Protein AF-K2C5B5-F1 (afdb_monomer)

Solvent-accessible surface area (backbone atoms only — not comparable to full-atom values): 5830 Å² total; per-residue (Å²): 137,84,80,86,83,69,92,79,68,99,67,90,64,51,52,55,20,67,59,52,50,52,53,44,46,73,74,40,52,38,61,94,61,98,54,49,72,38,68,43,76,80,51,74,62,58,48,51,50,42,30,59,60,34,20,23,37,46,88,94,44,100,58,46,72,39,65,70,53,93,76,88,85,88,89,72,69,89,91,68,54,62,67,64,56,47,66,78,74,112

Sequence (90 aa):
MTVLMIPKDTIAYPSLGAQVCSWIEENLVHGPGDLLGQPIRFDQEKRALIFRMYEIYPRGHASVGRRRFKRVGLSLRKGTAKTEFAALIT

Radius of gyration: 14.4 Å; Cα contacts (8 Å, |Δi|>4): 84; chains: 1; bounding box: 34×29×37 Å

Structure (mmCIF, N/CA/C/O backbone):
data_AF-K2C5B5-F1
#
_entry.id   AF-K2C5B5-F1
#
loop_
_atom_site.group_PDB
_atom_site.id
_atom_site.type_symbol
_atom_site.label_atom_id
_atom_site.label_alt_id
_atom_site.label_comp_id
_atom_site.label_asym_id
_atom_site.label_entity_id
_atom_site.label_seq_id
_atom_site.pdbx_PDB_ins_code
_atom_site.Cartn_x
_atom_site.Cartn_y
_atom_site.Cartn_z
_atom_site.occupancy
_atom_site.B_iso_or_equiv
_atom_site.auth_seq_id
_atom_site.auth_comp_id
_atom_site.auth_asym_id
_atom_site.auth_atom_id
_atom_site.pdbx_PDB_model_num
ATOM 1 N N . MET A 1 1 ? -6.986 21.969 2.573 1.00 37.44 1 MET A N 1
ATOM 2 C CA . MET A 1 1 ? -6.430 21.346 1.351 1.00 37.44 1 MET A CA 1
ATOM 3 C C . MET A 1 1 ? -5.342 20.356 1.731 1.00 37.44 1 MET A C 1
ATOM 5 O O . MET A 1 1 ? -4.474 20.714 2.518 1.00 37.44 1 MET A O 1
ATOM 9 N N . THR A 1 2 ? -5.387 19.121 1.231 1.00 46.19 2 THR A N 1
ATOM 10 C CA . THR A 1 2 ? -4.221 18.224 1.268 1.00 46.19 2 THR A CA 1
ATOM 11 C C . THR A 1 2 ? -3.511 18.349 -0.070 1.00 46.1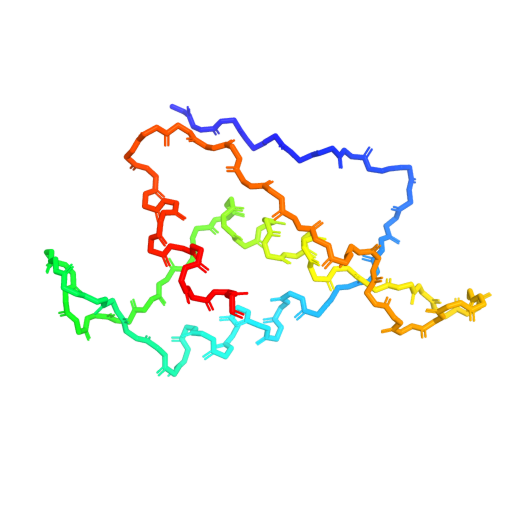9 2 THR A C 1
ATOM 13 O O . THR A 1 2 ? -4.148 18.199 -1.108 1.00 46.19 2 THR A O 1
ATOM 16 N N . VAL A 1 3 ? -2.232 18.714 -0.058 1.00 53.94 3 VAL A N 1
ATOM 17 C CA . VAL A 1 3 ? -1.427 18.783 -1.279 1.00 53.94 3 VAL A CA 1
ATOM 18 C C . VAL A 1 3 ? -0.966 17.364 -1.585 1.00 53.94 3 VAL A C 1
ATOM 20 O O . VAL A 1 3 ? -0.242 16.779 -0.785 1.00 53.94 3 VAL A O 1
ATOM 23 N N . LEU A 1 4 ? -1.389 16.809 -2.722 1.00 57.91 4 LEU A N 1
ATOM 24 C CA . LEU A 1 4 ? -0.880 15.529 -3.212 1.00 57.91 4 LEU A CA 1
ATOM 25 C C . LEU A 1 4 ? 0.603 15.699 -3.572 1.00 57.91 4 LEU A C 1
ATOM 27 O O . LEU A 1 4 ? 0.929 16.246 -4.625 1.00 57.91 4 LEU A O 1
ATOM 31 N N . MET A 1 5 ? 1.501 15.253 -2.694 1.00 61.09 5 MET A N 1
ATOM 32 C CA . MET A 1 5 ? 2.947 15.396 -2.876 1.00 61.09 5 MET A CA 1
ATOM 33 C C . MET A 1 5 ? 3.596 14.028 -3.102 1.00 61.09 5 MET A C 1
ATOM 35 O O . MET A 1 5 ? 4.146 13.414 -2.192 1.00 61.09 5 MET A O 1
ATOM 39 N N . ILE A 1 6 ? 3.522 13.543 -4.341 1.00 65.56 6 ILE A N 1
ATOM 40 C CA . ILE A 1 6 ? 4.226 12.333 -4.778 1.00 65.56 6 ILE A CA 1
ATOM 41 C C . ILE A 1 6 ? 5.335 12.771 -5.737 1.00 65.56 6 ILE A C 1
ATOM 43 O O . ILE A 1 6 ? 5.022 13.453 -6.718 1.00 65.56 6 ILE A O 1
ATOM 47 N N . PRO A 1 7 ? 6.612 12.416 -5.485 1.00 68.94 7 PRO A N 1
ATOM 48 C CA . PRO A 1 7 ? 7.696 12.712 -6.413 1.00 68.94 7 PRO A CA 1
ATOM 49 C C . PRO A 1 7 ? 7.345 12.199 -7.810 1.00 68.94 7 PRO A C 1
ATOM 51 O O . PRO A 1 7 ? 7.094 11.006 -7.989 1.00 68.94 7 PRO A O 1
ATOM 54 N N . LYS A 1 8 ? 7.290 13.109 -8.785 1.00 71.56 8 LYS A N 1
ATOM 55 C CA . LYS A 1 8 ? 7.013 12.758 -10.176 1.00 71.56 8 LYS A CA 1
ATOM 56 C C . LYS A 1 8 ? 8.291 12.236 -10.809 1.00 71.56 8 LYS A C 1
ATOM 58 O O . LYS A 1 8 ? 9.291 12.948 -10.853 1.00 71.56 8 LYS A O 1
ATOM 63 N N . ASP A 1 9 ? 8.250 11.004 -11.297 1.00 81.62 9 ASP A N 1
ATOM 64 C CA . ASP A 1 9 ? 9.318 10.510 -12.158 1.00 81.62 9 ASP A CA 1
ATOM 65 C C . ASP A 1 9 ? 9.184 11.079 -13.567 1.00 81.62 9 ASP A C 1
ATOM 67 O O . ASP A 1 9 ? 8.123 11.543 -13.986 1.00 81.62 9 ASP A O 1
ATOM 71 N N . THR A 1 10 ? 10.268 10.956 -14.323 1.00 82.50 10 THR A N 1
ATOM 72 C CA . THR A 1 10 ? 10.306 11.221 -15.762 1.00 82.50 10 THR A CA 1
ATOM 73 C C . THR A 1 10 ? 9.644 10.121 -16.593 1.00 82.50 10 THR A C 1
ATOM 75 O O . THR A 1 10 ? 9.244 10.378 -17.724 1.00 82.50 10 THR A O 1
ATOM 78 N N . ILE A 1 11 ? 9.510 8.907 -16.046 1.00 83.94 11 ILE A N 1
ATOM 79 C CA . ILE A 1 11 ? 8.894 7.752 -16.710 1.00 83.94 11 ILE A CA 1
ATOM 80 C C . ILE A 1 11 ? 7.830 7.112 -15.820 1.00 83.94 11 ILE A C 1
ATOM 82 O O . ILE A 1 11 ? 7.979 7.043 -14.601 1.00 83.94 11 ILE A O 1
ATOM 86 N N . ALA A 1 12 ? 6.755 6.622 -16.436 1.00 86.00 12 ALA A N 1
ATOM 87 C CA . ALA A 1 12 ? 5.704 5.906 -15.726 1.00 86.00 12 ALA A CA 1
ATOM 88 C C . ALA A 1 12 ? 6.124 4.455 -15.451 1.00 86.00 12 ALA A C 1
ATOM 90 O O . ALA A 1 12 ? 6.583 3.751 -16.353 1.00 86.00 12 ALA A O 1
ATOM 91 N N . TYR A 1 13 ? 5.919 3.997 -14.217 1.00 91.88 13 TYR A N 1
ATOM 92 C CA . TYR A 1 13 ? 6.118 2.603 -13.831 1.00 91.88 13 TYR A CA 1
ATOM 93 C C . TYR A 1 13 ? 4.766 1.889 -13.719 1.00 91.88 13 TYR A C 1
ATOM 95 O O . TYR A 1 13 ? 3.814 2.463 -13.182 1.00 91.88 13 TYR A O 1
ATOM 103 N N . PRO A 1 14 ? 4.651 0.635 -14.191 1.00 94.94 14 PRO A N 1
ATOM 104 C CA . PRO A 1 14 ? 3.480 -0.179 -13.897 1.00 94.94 14 PRO A CA 1
ATOM 105 C C . PRO A 1 14 ? 3.384 -0.437 -12.389 1.00 94.94 14 PRO A C 1
ATOM 107 O O . PRO A 1 14 ? 4.397 -0.511 -11.691 1.00 94.94 14 PRO A O 1
ATOM 110 N N . SER A 1 15 ? 2.162 -0.599 -11.883 1.00 95.75 15 SER A N 1
ATOM 111 C CA . SER A 1 15 ? 1.907 -0.789 -10.457 1.00 95.75 15 SER A CA 1
ATOM 112 C C . SER A 1 15 ? 0.862 -1.868 -10.204 1.00 95.75 15 SER A C 1
ATOM 114 O O . SER A 1 15 ? -0.125 -1.972 -10.928 1.00 95.75 15 SER A O 1
ATOM 116 N N . LEU A 1 16 ? 1.065 -2.633 -9.131 1.00 96.12 16 LEU A N 1
ATOM 117 C CA . LEU A 1 16 ? 0.073 -3.570 -8.591 1.00 96.12 16 LEU A CA 1
ATOM 118 C C . LEU A 1 16 ? -0.954 -2.874 -7.680 1.00 96.12 16 LEU A C 1
ATOM 120 O O . LEU A 1 16 ? -1.827 -3.529 -7.117 1.00 96.12 16 LEU A O 1
ATOM 124 N N . GLY A 1 17 ? -0.859 -1.551 -7.513 1.00 95.69 17 GLY A N 1
ATOM 125 C CA . GLY A 1 17 ? -1.662 -0.808 -6.548 1.00 95.69 17 GLY A CA 1
ATOM 126 C C . GLY A 1 17 ? -3.169 -0.896 -6.779 1.00 95.69 17 GLY A C 1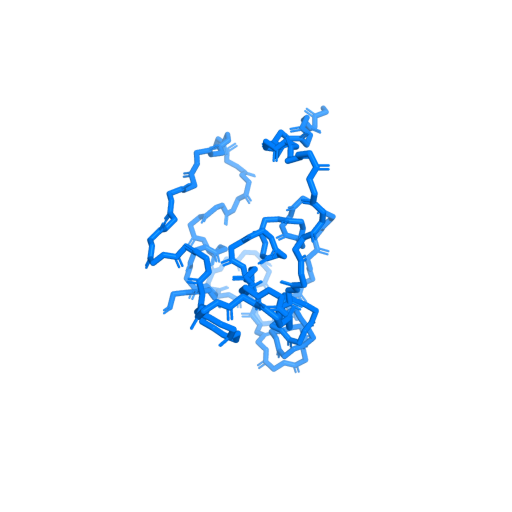
ATOM 127 O O . GLY A 1 17 ? -3.914 -0.924 -5.808 1.00 95.69 17 GLY A O 1
ATOM 128 N N . ALA A 1 18 ? -3.627 -1.018 -8.029 1.00 96.56 18 ALA A N 1
ATOM 129 C CA . ALA A 1 18 ? -5.051 -1.185 -8.333 1.00 96.56 18 ALA A CA 1
ATOM 130 C C . ALA A 1 18 ? -5.633 -2.446 -7.675 1.00 96.56 18 ALA A C 1
ATOM 132 O O . ALA A 1 18 ? -6.671 -2.382 -7.021 1.00 96.56 18 ALA A O 1
ATOM 133 N N . GLN A 1 19 ? -4.924 -3.571 -7.803 1.00 96.69 19 GLN A N 1
ATOM 134 C CA . GLN A 1 19 ? -5.333 -4.851 -7.231 1.00 96.69 19 GLN A CA 1
ATOM 135 C C . GLN A 1 19 ? -5.332 -4.802 -5.700 1.00 96.69 19 GLN A C 1
ATOM 137 O O . GLN A 1 19 ? -6.253 -5.310 -5.071 1.00 96.69 19 GLN A O 1
ATOM 142 N N . VAL A 1 20 ? -4.328 -4.150 -5.107 1.00 96.56 20 VAL A N 1
ATOM 143 C CA . VAL A 1 20 ? -4.243 -3.964 -3.650 1.00 96.56 20 VAL A CA 1
ATOM 144 C C . VAL A 1 20 ? -5.407 -3.123 -3.135 1.00 96.56 20 VAL A C 1
ATOM 146 O O . VAL A 1 20 ? -6.055 -3.512 -2.169 1.00 96.56 20 VAL A O 1
ATOM 149 N N . CYS A 1 21 ? -5.709 -2.002 -3.797 1.00 97.12 21 CYS A N 1
ATOM 150 C CA . CYS A 1 21 ? -6.851 -1.166 -3.441 1.00 97.12 21 CYS A CA 1
ATOM 151 C C . CYS A 1 21 ? -8.167 -1.950 -3.508 1.00 97.12 21 CYS A C 1
ATOM 153 O O . CYS A 1 21 ? -8.919 -1.918 -2.541 1.00 97.12 21 CYS A O 1
ATOM 155 N N . SER A 1 22 ? -8.422 -2.669 -4.609 1.00 97.25 22 SER A N 1
ATOM 156 C CA . SER A 1 22 ? -9.650 -3.466 -4.777 1.00 97.25 22 SER A CA 1
ATOM 157 C C . SER A 1 22 ? -9.782 -4.510 -3.675 1.00 97.25 22 SER A C 1
ATOM 159 O O . SER A 1 22 ? -10.796 -4.568 -2.990 1.00 97.25 22 SER A O 1
ATOM 161 N N . TRP A 1 23 ? -8.710 -5.272 -3.432 1.00 97.44 23 TRP A N 1
ATOM 162 C CA . TRP A 1 23 ? -8.719 -6.325 -2.425 1.00 97.44 23 TRP A CA 1
ATOM 163 C C . TRP A 1 23 ? -9.019 -5.774 -1.028 1.00 97.44 23 TRP A C 1
ATOM 165 O O . TRP A 1 23 ? -9.859 -6.327 -0.323 1.00 97.44 23 TRP A O 1
ATOM 175 N N . ILE A 1 24 ? -8.398 -4.658 -0.638 1.00 96.88 24 ILE A N 1
ATOM 176 C CA . ILE A 1 24 ? -8.653 -4.040 0.668 1.00 96.88 24 ILE A CA 1
ATOM 177 C C . ILE A 1 24 ? -10.097 -3.532 0.771 1.00 96.88 24 ILE A C 1
ATOM 179 O O . ILE A 1 24 ? -10.765 -3.807 1.763 1.00 96.88 24 ILE A O 1
ATOM 183 N N . GLU A 1 25 ? -10.590 -2.811 -0.237 1.00 96.88 25 GLU A N 1
ATOM 184 C CA . GLU A 1 25 ? -11.940 -2.232 -0.212 1.00 96.88 25 GLU A CA 1
ATOM 185 C C . GLU A 1 25 ? -13.065 -3.284 -0.266 1.00 96.88 25 GLU A C 1
ATOM 187 O O . GLU A 1 25 ? -14.196 -2.989 0.123 1.00 96.88 25 GLU A O 1
ATOM 192 N N . GLU A 1 26 ? -12.775 -4.490 -0.757 1.00 97.31 26 GLU A N 1
ATOM 193 C CA . GLU A 1 26 ? -13.718 -5.613 -0.827 1.00 97.31 26 GLU A CA 1
ATOM 194 C C . GLU A 1 26 ? -13.689 -6.506 0.418 1.00 97.31 26 GLU A C 1
ATOM 196 O O . GLU A 1 26 ? -14.717 -7.075 0.780 1.00 97.31 26 GLU A O 1
ATOM 201 N N . ASN A 1 27 ? -12.527 -6.649 1.064 1.00 97.00 27 ASN A N 1
ATOM 202 C CA . ASN A 1 27 ? -12.313 -7.680 2.086 1.00 97.00 27 ASN A CA 1
ATOM 203 C C . ASN A 1 27 ? -12.088 -7.121 3.496 1.00 97.00 27 ASN A C 1
ATOM 205 O O . ASN A 1 27 ? -12.226 -7.871 4.462 1.00 97.00 27 ASN A O 1
ATOM 209 N N . LEU A 1 28 ? -11.719 -5.843 3.640 1.00 96.62 28 LEU A N 1
ATOM 210 C CA . LEU A 1 28 ? -11.354 -5.260 4.931 1.00 96.62 28 LEU A CA 1
ATOM 211 C C . LEU A 1 28 ? -12.358 -4.208 5.409 1.00 96.62 28 LEU A C 1
ATOM 213 O O . LEU A 1 28 ? -13.011 -3.502 4.638 1.00 96.62 28 LEU A O 1
ATOM 217 N N . VAL A 1 29 ? -12.414 -4.072 6.730 1.00 96.75 29 VAL A N 1
ATOM 218 C CA . VAL A 1 29 ? -13.214 -3.075 7.442 1.00 96.75 29 VAL A CA 1
ATOM 219 C C . VAL A 1 29 ? -12.333 -2.253 8.374 1.00 96.75 29 VAL A C 1
ATOM 221 O O . VAL A 1 29 ? -11.234 -2.670 8.745 1.00 96.75 29 VAL A O 1
ATOM 224 N N . HIS A 1 30 ? -12.828 -1.082 8.755 1.00 95.00 30 HIS A N 1
ATOM 225 C CA . HIS A 1 30 ? -12.196 -0.224 9.747 1.00 95.00 30 HIS A CA 1
ATOM 226 C C . HIS A 1 30 ? -12.077 -0.928 11.101 1.00 95.00 30 HIS A C 1
ATOM 228 O O . HIS A 1 30 ? -13.000 -1.614 11.557 1.00 95.00 30 HIS A O 1
ATOM 234 N N . GLY A 1 31 ? -10.923 -0.724 11.738 1.00 90.81 31 GLY A N 1
ATOM 235 C CA . GLY A 1 31 ? -10.626 -1.227 13.075 1.00 90.81 31 GLY A CA 1
ATOM 236 C C . GLY A 1 31 ? -11.334 -0.431 14.183 1.00 90.81 31 GLY A C 1
ATOM 237 O O . GLY A 1 31 ? -12.286 0.304 13.917 1.00 90.81 31 GLY A O 1
ATOM 238 N N . PRO A 1 32 ? -10.897 -0.558 15.448 1.00 90.94 32 PRO A N 1
ATOM 239 C CA . PRO A 1 32 ? -11.505 0.167 16.564 1.00 90.94 32 PRO A CA 1
ATOM 240 C C . PRO A 1 32 ? -11.467 1.690 16.351 1.00 90.94 32 PRO A C 1
ATOM 242 O O . PRO A 1 32 ? -10.412 2.263 16.081 1.00 90.94 32 PRO A O 1
ATOM 245 N N . GLY A 1 33 ? -12.624 2.338 16.506 1.00 89.00 33 GLY A N 1
ATOM 246 C CA . GLY A 1 33 ? -12.831 3.773 16.296 1.00 89.00 33 GLY A CA 1
ATOM 247 C C . GLY A 1 33 ? -14.262 4.075 15.840 1.00 89.00 33 GLY A C 1
ATOM 248 O O . GLY A 1 33 ? -15.109 3.185 15.818 1.00 89.00 33 GLY A O 1
ATOM 249 N N . ASP A 1 34 ? -14.523 5.319 15.439 1.00 91.44 34 ASP A N 1
ATOM 250 C CA . ASP A 1 34 ? -15.872 5.781 15.060 1.00 91.44 34 ASP A CA 1
ATOM 251 C C . ASP A 1 34 ? -16.448 5.061 13.826 1.00 91.44 34 ASP A C 1
ATOM 253 O O . ASP A 1 34 ? -17.663 4.974 13.659 1.00 91.44 34 ASP A O 1
ATOM 257 N N . LEU A 1 35 ? -15.578 4.537 12.956 1.00 93.38 35 LEU A N 1
ATOM 258 C CA . LEU A 1 35 ? -15.956 3.836 11.725 1.00 93.38 35 LEU A CA 1
ATOM 259 C C . LEU A 1 35 ? -15.921 2.309 11.861 1.00 93.38 35 LEU A C 1
ATOM 261 O O . LEU A 1 35 ? -16.009 1.622 10.850 1.00 93.38 35 LEU A O 1
ATOM 265 N N . LEU A 1 36 ? -15.787 1.770 13.077 1.00 95.12 36 LEU A N 1
ATOM 266 C CA . LEU A 1 36 ? -15.627 0.334 13.325 1.00 95.12 36 LEU A CA 1
ATOM 267 C C . LEU A 1 36 ? -16.606 -0.525 12.508 1.00 95.12 36 LEU A C 1
ATOM 269 O O . LEU A 1 36 ? -17.820 -0.322 12.544 1.00 95.12 36 LEU A O 1
ATOM 273 N N . GLY A 1 37 ? -16.061 -1.509 11.789 1.00 95.25 37 GLY A N 1
ATOM 274 C CA . GLY A 1 37 ? -16.841 -2.467 11.001 1.00 95.25 37 GLY A CA 1
ATOM 275 C C . GLY A 1 37 ? -17.369 -1.928 9.668 1.00 95.25 37 GLY A C 1
ATOM 276 O O . GLY A 1 37 ? -17.905 -2.701 8.878 1.00 95.25 37 GLY A O 1
ATOM 277 N N . GLN A 1 38 ? -17.198 -0.637 9.376 1.00 96.94 38 GLN A N 1
ATOM 278 C CA . GLN A 1 38 ? -17.533 -0.075 8.070 1.00 96.94 38 GLN A CA 1
ATOM 279 C C . GLN A 1 38 ? -16.461 -0.442 7.030 1.00 96.94 38 GLN A C 1
ATOM 281 O O . GLN A 1 38 ? -15.284 -0.568 7.382 1.00 96.94 38 GLN A O 1
ATOM 286 N N . PRO A 1 39 ? -16.833 -0.605 5.748 1.00 96.62 39 PRO A N 1
ATOM 287 C CA . PRO A 1 39 ? -15.881 -0.947 4.695 1.00 96.62 39 PRO A CA 1
ATOM 288 C C . PRO A 1 39 ? -14.846 0.162 4.492 1.00 96.62 39 PRO A C 1
ATOM 290 O O . PRO A 1 39 ? -15.188 1.347 4.471 1.00 96.62 39 PRO A O 1
ATOM 293 N N . ILE A 1 40 ? -13.588 -0.230 4.270 1.00 96.38 40 ILE A N 1
ATOM 294 C CA . ILE A 1 40 ? -12.528 0.719 3.922 1.00 96.38 40 ILE A CA 1
ATOM 295 C C . ILE A 1 40 ? -12.843 1.358 2.566 1.00 96.38 40 ILE A C 1
ATOM 297 O O . ILE A 1 40 ? -13.151 0.671 1.592 1.00 96.38 40 ILE A O 1
ATOM 301 N N . ARG A 1 41 ? -12.707 2.684 2.476 1.00 94.81 41 ARG A N 1
ATOM 302 C CA . ARG A 1 41 ? -12.743 3.423 1.207 1.00 94.81 41 ARG A CA 1
ATOM 303 C C . ARG A 1 41 ? -11.543 4.345 1.105 1.00 94.81 41 ARG A C 1
ATOM 305 O O . ARG A 1 41 ? -11.363 5.241 1.932 1.00 94.81 41 ARG A O 1
ATOM 312 N N . PHE A 1 42 ? -10.716 4.146 0.082 1.00 93.69 42 PHE A N 1
ATOM 313 C CA . PHE A 1 42 ? -9.559 5.004 -0.112 1.00 93.69 42 PHE A CA 1
ATOM 314 C C . PHE A 1 42 ? -9.933 6.309 -0.812 1.00 93.69 42 PHE A C 1
ATOM 316 O O . PHE A 1 42 ? -10.638 6.336 -1.821 1.00 93.69 42 PHE A O 1
ATOM 323 N N . ASP A 1 43 ? -9.389 7.409 -0.301 1.00 91.44 43 ASP A N 1
ATOM 324 C CA . ASP A 1 43 ? -9.333 8.665 -1.039 1.00 91.44 43 ASP A CA 1
ATOM 325 C C . ASP A 1 43 ? -8.254 8.606 -2.139 1.00 91.44 43 ASP A C 1
ATOM 327 O O . ASP A 1 43 ? -7.473 7.655 -2.250 1.00 91.44 43 ASP A O 1
ATOM 331 N N . GLN A 1 44 ? -8.210 9.635 -2.984 1.00 91.00 44 GLN A N 1
ATOM 332 C CA . GLN A 1 44 ? -7.260 9.694 -4.097 1.00 91.00 44 GLN A CA 1
ATOM 333 C C . GLN A 1 44 ? -5.795 9.735 -3.633 1.00 91.00 44 GLN A C 1
ATOM 335 O O . GLN A 1 44 ? -4.932 9.191 -4.318 1.00 91.00 44 GLN A O 1
ATOM 340 N N . GLU A 1 45 ? -5.505 10.336 -2.477 1.00 89.44 45 GLU A N 1
ATOM 341 C CA . GLU A 1 45 ? -4.145 10.443 -1.945 1.00 89.44 45 GLU A CA 1
ATOM 342 C C . GLU A 1 45 ? -3.634 9.078 -1.476 1.00 89.44 45 GLU A C 1
ATOM 344 O O . GLU A 1 45 ? -2.562 8.645 -1.897 1.00 89.44 45 GLU A O 1
ATOM 349 N N . LYS A 1 46 ? -4.431 8.350 -0.687 1.00 92.00 46 LYS A N 1
ATOM 350 C CA . LYS A 1 46 ? -4.116 6.986 -0.245 1.00 92.00 46 LYS A CA 1
ATOM 351 C C . LYS A 1 46 ? -3.963 6.040 -1.432 1.00 92.00 46 LYS A C 1
ATOM 353 O O . LYS A 1 46 ? -2.984 5.297 -1.481 1.00 92.00 46 LYS A O 1
ATOM 358 N N . ARG A 1 47 ? -4.859 6.112 -2.429 1.00 94.00 47 ARG A N 1
ATOM 359 C CA . ARG A 1 47 ? -4.721 5.316 -3.663 1.00 94.00 47 ARG A CA 1
ATOM 360 C C . ARG A 1 47 ? -3.415 5.637 -4.380 1.00 94.00 47 ARG A C 1
ATOM 362 O O . ARG A 1 47 ? -2.686 4.723 -4.745 1.00 94.00 47 ARG A O 1
ATOM 369 N N . ALA A 1 48 ? -3.076 6.912 -4.536 1.00 92.12 48 ALA A N 1
ATOM 370 C CA . ALA A 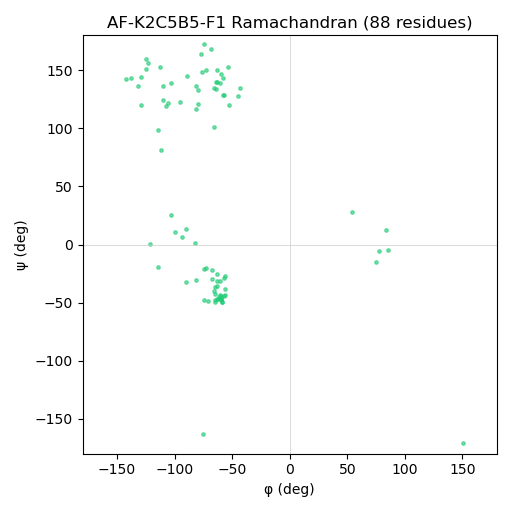1 48 ? -1.846 7.305 -5.209 1.00 92.12 48 ALA A CA 1
ATOM 371 C C . ALA A 1 48 ? -0.584 6.860 -4.437 1.00 92.12 48 ALA A C 1
ATOM 373 O O . ALA A 1 48 ? 0.383 6.408 -5.054 1.00 92.12 48 ALA A O 1
ATOM 374 N N . LEU A 1 49 ? -0.610 6.891 -3.098 1.00 92.50 49 LEU A N 1
ATOM 375 C CA . LEU A 1 49 ? 0.451 6.332 -2.254 1.00 92.50 49 LEU A CA 1
ATOM 376 C C . LEU A 1 49 ? 0.594 4.816 -2.443 1.00 92.50 49 LEU A C 1
ATOM 378 O O . LEU A 1 49 ? 1.713 4.352 -2.656 1.00 92.50 49 LEU A O 1
ATOM 382 N N . ILE A 1 50 ? -0.511 4.058 -2.437 1.00 94.69 50 ILE A N 1
ATOM 383 C CA . ILE A 1 50 ? -0.489 2.609 -2.706 1.00 94.69 50 ILE A CA 1
ATOM 384 C C . ILE A 1 50 ? 0.077 2.349 -4.102 1.00 94.69 50 ILE A C 1
ATOM 386 O O . ILE A 1 50 ? 0.974 1.525 -4.252 1.00 94.69 50 ILE A O 1
ATOM 390 N N . PHE A 1 51 ? -0.384 3.065 -5.128 1.00 94.31 51 PHE A N 1
ATOM 391 C CA . PHE A 1 51 ? 0.134 2.898 -6.485 1.00 94.31 51 PHE A CA 1
ATOM 392 C C . PHE A 1 51 ? 1.643 3.116 -6.533 1.00 94.31 51 PHE A C 1
ATOM 394 O O . PHE A 1 51 ? 2.347 2.286 -7.102 1.00 94.31 51 PHE A O 1
ATOM 401 N N . ARG A 1 52 ? 2.145 4.158 -5.866 1.00 92.12 52 ARG A N 1
ATOM 402 C CA . ARG A 1 52 ? 3.575 4.457 -5.803 1.00 92.12 52 ARG A CA 1
ATOM 403 C C . ARG A 1 52 ? 4.365 3.377 -5.070 1.00 92.12 52 ARG A C 1
ATOM 405 O O . ARG A 1 52 ? 5.364 2.885 -5.584 1.00 92.12 52 ARG A O 1
ATOM 412 N N . MET A 1 53 ? 3.910 2.976 -3.885 1.00 92.88 53 MET A N 1
ATOM 413 C CA . MET A 1 53 ? 4.516 1.885 -3.118 1.00 92.88 53 MET A CA 1
ATOM 414 C C . MET A 1 53 ? 4.562 0.604 -3.939 1.00 92.88 53 MET A C 1
ATOM 416 O O . MET A 1 53 ? 5.545 -0.135 -3.846 1.00 92.88 53 MET A O 1
ATOM 420 N N . TYR A 1 54 ? 3.496 0.367 -4.722 1.00 95.25 54 TYR A N 1
ATOM 421 C CA . TYR A 1 54 ? 3.270 -0.849 -5.483 1.00 95.25 54 TYR A CA 1
ATOM 422 C C . TYR A 1 54 ? 3.812 -0.911 -6.906 1.00 95.25 54 TYR A C 1
ATOM 424 O O . TYR A 1 54 ? 3.530 -1.868 -7.633 1.00 95.25 54 TYR A O 1
ATOM 432 N N . GLU A 1 55 ? 4.685 0.027 -7.254 1.00 95.19 55 GLU A N 1
ATOM 433 C CA . GLU A 1 55 ? 5.404 0.025 -8.520 1.00 95.19 55 GLU A CA 1
ATOM 434 C C . GLU A 1 55 ? 6.338 -1.178 -8.678 1.00 95.19 55 GLU A C 1
ATOM 436 O O . GLU A 1 55 ? 7.063 -1.596 -7.762 1.00 95.19 55 GLU A O 1
ATOM 441 N N . ILE A 1 56 ? 6.342 -1.704 -9.898 1.00 95.88 56 ILE A N 1
ATOM 442 C CA . ILE A 1 56 ? 7.209 -2.787 -10.341 1.00 95.88 56 ILE A CA 1
ATOM 443 C C . ILE A 1 56 ? 8.020 -2.342 -11.553 1.00 95.88 56 ILE A C 1
ATOM 445 O O . ILE A 1 56 ? 7.624 -1.445 -12.299 1.00 95.88 56 ILE A O 1
ATOM 449 N N . TYR A 1 57 ? 9.166 -2.981 -11.771 1.00 94.88 57 TYR A N 1
ATOM 450 C CA . TYR A 1 57 ? 9.943 -2.715 -12.976 1.00 94.88 57 TYR A CA 1
ATOM 451 C C . TYR A 1 57 ? 9.184 -3.176 -14.233 1.00 94.88 57 TYR A C 1
ATOM 453 O O . TYR A 1 57 ? 8.648 -4.294 -14.242 1.00 94.88 57 TYR A O 1
ATOM 461 N N . PRO A 1 58 ? 9.155 -2.346 -15.294 1.00 94.12 58 PRO A N 1
ATOM 462 C CA . PRO A 1 58 ? 8.446 -2.655 -16.528 1.00 94.12 58 PRO A CA 1
ATOM 463 C C . PRO A 1 58 ? 9.096 -3.811 -17.295 1.00 94.12 58 PRO A C 1
ATOM 465 O O . PRO A 1 58 ? 10.222 -4.235 -17.015 1.00 94.12 58 PRO A O 1
ATOM 468 N N . ARG A 1 59 ? 8.373 -4.318 -18.299 1.00 91.94 59 ARG A N 1
ATOM 469 C CA . ARG A 1 59 ? 8.915 -5.299 -19.249 1.00 91.94 59 ARG A CA 1
ATOM 470 C C . ARG A 1 59 ? 10.151 -4.724 -19.949 1.00 91.94 59 ARG A C 1
ATOM 472 O O . ARG A 1 59 ? 10.198 -3.534 -20.236 1.00 91.94 59 ARG A O 1
ATOM 479 N N . GLY A 1 60 ? 11.146 -5.572 -20.202 1.00 90.44 60 GLY A N 1
ATOM 480 C CA . GLY A 1 60 ? 12.427 -5.164 -20.794 1.00 90.44 60 GLY A CA 1
ATOM 481 C C . GLY A 1 60 ? 13.470 -4.657 -19.789 1.00 90.44 60 GLY A C 1
ATOM 482 O O . GLY A 1 60 ? 14.609 -4.423 -20.174 1.00 90.44 60 GLY A O 1
ATOM 483 N N . HIS A 1 61 ? 13.128 -4.530 -18.503 1.00 92.06 61 HIS A N 1
ATOM 484 C CA . HIS A 1 61 ? 14.097 -4.236 -17.448 1.00 92.06 61 HIS A CA 1
ATOM 485 C C . HIS A 1 61 ? 14.691 -5.530 -16.864 1.00 92.06 61 HIS A C 1
ATOM 487 O O . HIS A 1 61 ? 13.971 -6.510 -16.676 1.00 92.06 61 HIS A O 1
ATOM 493 N N . ALA A 1 62 ? 15.974 -5.521 -16.479 1.00 93.94 62 ALA A N 1
ATOM 494 C CA . ALA A 1 62 ? 16.650 -6.687 -15.884 1.00 93.94 62 ALA A CA 1
ATOM 495 C C . ALA A 1 62 ? 15.949 -7.222 -14.616 1.00 93.94 62 ALA A C 1
ATOM 497 O O . ALA A 1 62 ? 15.992 -8.411 -14.315 1.00 93.94 62 ALA A O 1
ATOM 498 N N . SER A 1 63 ? 15.264 -6.335 -13.894 1.00 93.06 63 SER A N 1
ATOM 499 C CA . SER A 1 63 ? 14.509 -6.644 -12.670 1.00 93.06 63 SER A CA 1
ATOM 500 C C . SER A 1 63 ? 12.990 -6.709 -12.881 1.00 93.06 63 SER A C 1
ATOM 502 O O . SER A 1 63 ? 12.254 -6.440 -11.934 1.00 93.06 63 SER A O 1
ATOM 504 N N . VAL A 1 64 ? 12.513 -6.996 -14.1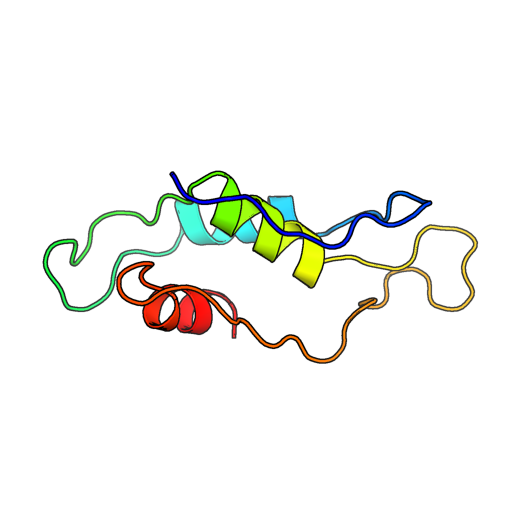00 1.00 94.81 64 VAL A N 1
ATOM 505 C CA . VAL A 1 64 ? 11.080 -7.021 -14.462 1.00 94.81 64 VAL A CA 1
ATOM 506 C C . VAL A 1 64 ? 10.208 -7.704 -13.401 1.00 94.81 64 VAL A C 1
ATOM 508 O O . VAL A 1 64 ? 10.555 -8.751 -12.856 1.00 94.81 64 VAL A O 1
ATOM 511 N N . GLY A 1 65 ? 9.075 -7.081 -13.075 1.00 92.88 65 GLY A N 1
ATOM 512 C CA . GLY A 1 65 ? 8.109 -7.615 -12.110 1.00 92.88 65 GLY A CA 1
ATOM 513 C C . GLY A 1 65 ? 8.521 -7.494 -10.639 1.00 92.88 65 GLY A C 1
ATOM 514 O O . GLY A 1 65 ? 7.664 -7.594 -9.762 1.00 92.88 65 GLY A O 1
ATOM 515 N N . ARG A 1 66 ? 9.796 -7.217 -10.328 1.00 94.19 66 ARG A N 1
ATOM 516 C CA . ARG A 1 66 ? 10.208 -6.930 -8.948 1.00 94.19 66 ARG A CA 1
ATOM 517 C C . ARG A 1 66 ? 9.719 -5.559 -8.509 1.00 94.19 66 ARG A C 1
ATOM 519 O O . ARG A 1 66 ? 9.637 -4.623 -9.303 1.00 94.19 66 ARG A O 1
ATOM 526 N N . ARG A 1 67 ? 9.481 -5.444 -7.203 1.00 93.44 67 ARG A N 1
ATOM 527 C CA . ARG A 1 67 ? 9.180 -4.188 -6.514 1.00 93.44 67 ARG A CA 1
ATOM 528 C C . ARG A 1 67 ? 10.289 -3.173 -6.729 1.00 93.44 67 ARG A C 1
ATOM 530 O O . ARG A 1 67 ? 11.451 -3.468 -6.446 1.00 93.44 67 ARG A O 1
ATOM 537 N N . ARG A 1 68 ? 9.920 -1.967 -7.160 1.00 91.94 68 ARG A N 1
ATOM 538 C CA .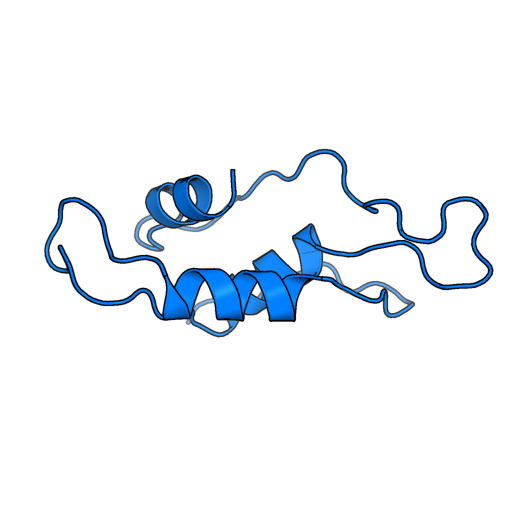 ARG A 1 68 ? 10.855 -0.840 -7.227 1.00 91.94 68 ARG A CA 1
ATOM 539 C C . ARG A 1 68 ? 11.318 -0.436 -5.828 1.00 91.94 68 ARG A C 1
ATOM 541 O O . ARG A 1 68 ? 12.507 -0.218 -5.609 1.00 91.94 68 ARG A O 1
ATOM 548 N N . PHE A 1 69 ? 10.387 -0.392 -4.876 1.00 92.00 69 PHE A N 1
ATOM 549 C CA . PHE A 1 69 ? 10.659 -0.035 -3.489 1.00 92.00 69 PHE A CA 1
ATOM 550 C C . PHE A 1 69 ? 10.630 -1.270 -2.592 1.00 92.00 69 PHE A C 1
ATOM 552 O O . PHE A 1 69 ? 9.619 -1.964 -2.498 1.00 92.00 69 PHE A O 1
ATOM 559 N N . LYS A 1 70 ? 11.745 -1.524 -1.898 1.00 90.62 70 LYS A N 1
ATOM 560 C CA . LYS A 1 70 ? 11.828 -2.567 -0.863 1.00 90.62 70 LYS A CA 1
ATOM 561 C C . LYS A 1 70 ? 11.267 -2.095 0.483 1.00 90.62 70 LYS A C 1
ATOM 563 O O . LYS A 1 70 ? 10.795 -2.909 1.266 1.00 90.62 70 LYS A O 1
ATOM 568 N N . ARG A 1 71 ? 11.369 -0.795 0.771 1.00 90.50 71 ARG A N 1
ATOM 569 C CA . ARG A 1 71 ? 10.882 -0.148 1.996 1.00 90.50 71 ARG A CA 1
ATOM 570 C C . ARG A 1 71 ? 10.314 1.216 1.635 1.00 90.50 71 ARG A C 1
ATOM 572 O O . ARG A 1 71 ? 10.880 1.893 0.777 1.00 90.50 71 ARG A O 1
ATOM 579 N N . VAL A 1 72 ? 9.232 1.609 2.297 1.00 89.62 72 VAL A N 1
ATOM 580 C CA . VAL A 1 72 ? 8.592 2.915 2.111 1.00 89.62 72 VAL A CA 1
ATOM 581 C C . VAL A 1 72 ? 8.334 3.537 3.478 1.00 89.62 72 VAL A C 1
ATOM 583 O O . VAL A 1 72 ? 7.901 2.851 4.398 1.00 89.62 72 VAL A O 1
ATOM 586 N N . GLY A 1 73 ? 8.623 4.831 3.605 1.00 89.44 73 GLY A N 1
ATOM 587 C CA . GLY A 1 73 ? 8.268 5.639 4.768 1.00 89.44 73 GLY A CA 1
ATOM 588 C C . GLY A 1 73 ? 7.175 6.637 4.402 1.00 89.44 73 GLY A C 1
ATOM 589 O O . GLY A 1 73 ? 7.246 7.272 3.351 1.00 89.44 73 GLY A O 1
ATOM 590 N N . LEU A 1 74 ? 6.172 6.782 5.268 1.00 87.12 74 LEU A N 1
ATOM 591 C CA . LEU A 1 74 ? 5.082 7.742 5.102 1.00 87.12 74 LEU A CA 1
ATOM 592 C C . LEU A 1 74 ? 5.229 8.901 6.086 1.00 87.12 74 LEU A C 1
ATOM 594 O O . LEU A 1 74 ? 5.152 8.708 7.298 1.00 87.12 74 LEU A O 1
ATOM 598 N N . SER A 1 75 ? 5.363 10.116 5.558 1.00 88.19 75 SER A N 1
ATOM 599 C CA . SER A 1 75 ? 5.305 11.350 6.343 1.00 88.19 75 SER A CA 1
ATOM 600 C C . SER A 1 75 ? 4.076 12.149 5.927 1.00 88.19 75 SER A C 1
ATOM 602 O O . SER A 1 75 ? 4.075 12.824 4.904 1.00 88.19 75 SER A O 1
ATOM 604 N N . LEU A 1 76 ? 3.003 12.023 6.707 1.00 88.38 76 LEU A N 1
ATOM 605 C CA . LEU A 1 76 ? 1.734 12.714 6.472 1.00 88.38 76 LEU A CA 1
ATOM 606 C C . LEU A 1 76 ? 1.331 13.502 7.719 1.00 88.38 76 LEU A C 1
ATOM 608 O O . LEU A 1 76 ? 1.625 13.096 8.856 1.00 88.38 76 LEU A O 1
ATOM 612 N N . ARG A 1 77 ? 0.593 14.601 7.516 1.00 90.50 77 ARG A N 1
ATOM 613 C CA . ARG A 1 77 ? 0.069 15.438 8.609 1.00 90.50 77 ARG A CA 1
ATOM 614 C C . ARG A 1 77 ? -0.719 14.605 9.629 1.00 90.50 77 ARG A C 1
ATOM 616 O O . ARG A 1 77 ? -1.289 13.560 9.302 1.00 90.50 77 ARG A O 1
ATOM 623 N N . LYS A 1 78 ? -0.766 15.053 10.885 1.00 89.06 78 LYS A N 1
ATOM 624 C CA . LYS A 1 78 ? -1.621 14.435 11.915 1.00 89.06 78 LYS A CA 1
ATOM 625 C C . LYS A 1 78 ? -3.098 14.493 11.481 1.00 89.06 78 LYS A C 1
ATOM 627 O O . LYS A 1 78 ? -3.495 15.426 10.790 1.00 89.06 78 LYS A O 1
ATOM 632 N N . GLY A 1 79 ? -3.887 13.481 11.849 1.00 88.94 79 GLY A N 1
ATOM 633 C CA . GLY A 1 79 ? -5.317 13.406 11.507 1.00 88.94 79 GLY A CA 1
ATOM 634 C C . GLY A 1 79 ? -5.640 12.850 10.112 1.00 88.94 79 GLY A C 1
ATOM 635 O O . GLY A 1 79 ? -6.770 12.960 9.666 1.00 88.94 79 GLY A O 1
ATOM 636 N N . THR A 1 80 ? -4.676 12.252 9.408 1.00 88.69 80 THR A N 1
ATOM 637 C CA . THR A 1 80 ? -4.884 11.596 8.092 1.00 88.69 80 THR A CA 1
ATOM 638 C C . THR A 1 80 ? -5.164 10.096 8.182 1.00 88.69 80 THR A C 1
ATOM 640 O O . THR A 1 80 ? -5.170 9.412 7.162 1.00 88.69 80 THR A O 1
ATOM 643 N N . ALA A 1 81 ? -5.332 9.568 9.399 1.00 91.12 81 ALA A N 1
A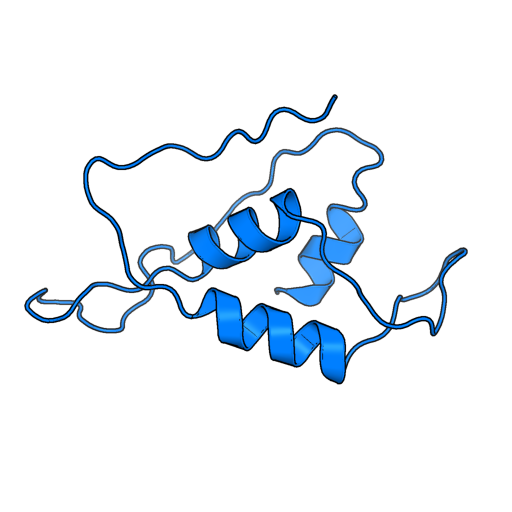TOM 644 C CA . ALA A 1 81 ? -5.398 8.131 9.669 1.00 91.12 81 ALA A CA 1
ATOM 645 C C . ALA A 1 81 ? -4.184 7.338 9.129 1.00 91.12 81 ALA A C 1
ATOM 647 O O . ALA A 1 81 ? -4.287 6.150 8.847 1.00 91.12 81 ALA A O 1
ATOM 648 N N . LYS A 1 82 ? -3.000 7.971 9.013 1.00 91.12 82 LYS A N 1
ATOM 649 C CA . LYS A 1 82 ? -1.786 7.329 8.469 1.00 91.12 82 LYS A CA 1
ATOM 650 C C . LYS A 1 82 ? -1.363 6.046 9.196 1.00 91.12 82 LYS A C 1
ATOM 652 O O . LYS A 1 82 ? -0.726 5.199 8.587 1.00 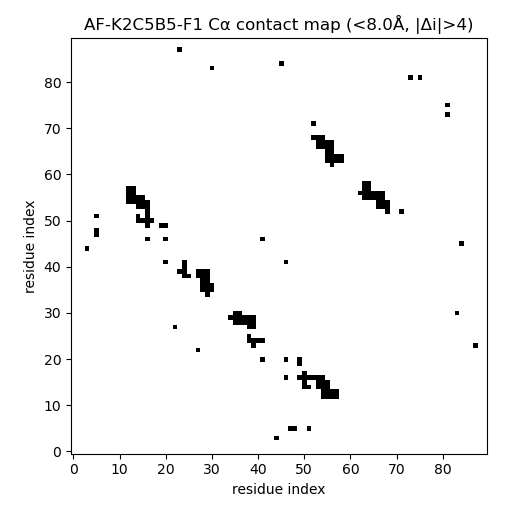91.12 82 LYS A O 1
ATOM 657 N N . THR A 1 83 ? -1.702 5.916 10.479 1.00 91.25 83 THR A N 1
ATOM 658 C CA . THR A 1 83 ? -1.387 4.728 11.282 1.00 91.25 83 THR A CA 1
ATOM 659 C C . THR A 1 83 ? -2.282 3.550 10.911 1.00 91.25 83 THR A C 1
ATOM 661 O O . THR A 1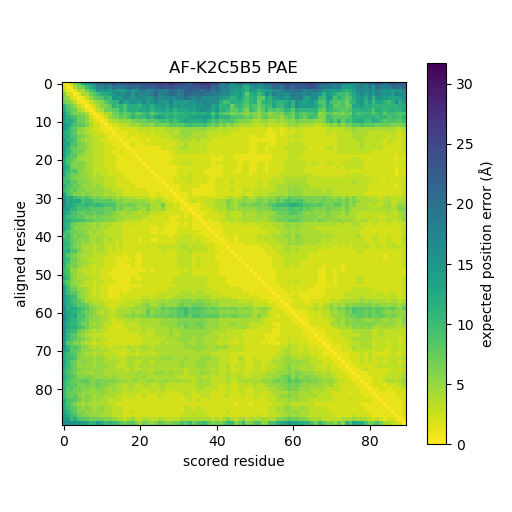 83 ? -1.770 2.470 10.649 1.00 91.25 83 THR A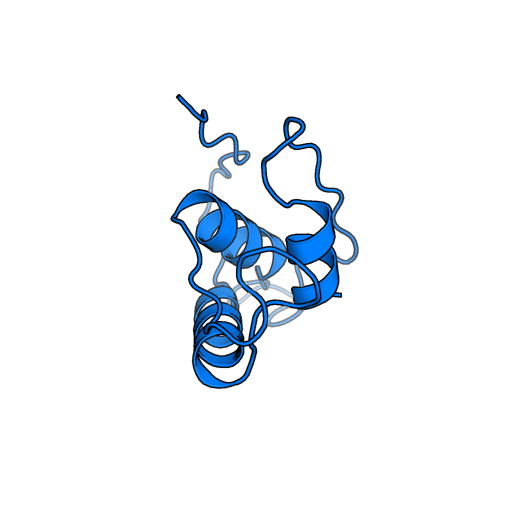 O 1
ATOM 664 N N . GLU A 1 84 ? -3.597 3.768 10.825 1.00 93.06 84 GLU A N 1
ATOM 665 C CA . GLU A 1 84 ? -4.538 2.751 10.336 1.00 93.06 84 GLU A CA 1
ATOM 666 C C . GLU A 1 84 ? -4.201 2.377 8.891 1.00 93.06 84 GLU A C 1
ATOM 668 O O . GLU A 1 84 ? -4.071 1.204 8.563 1.00 93.06 84 GLU A O 1
ATOM 673 N N . PHE A 1 85 ? -3.939 3.379 8.048 1.00 93.12 85 PHE A N 1
ATOM 674 C CA . PHE A 1 85 ? -3.515 3.158 6.672 1.00 93.12 85 PHE A CA 1
ATOM 675 C C . PHE A 1 85 ? -2.254 2.291 6.571 1.00 93.12 85 PHE A C 1
ATOM 677 O O . PHE A 1 85 ? -2.225 1.386 5.747 1.00 93.12 85 PHE A O 1
ATOM 684 N N . ALA A 1 86 ? -1.243 2.523 7.417 1.00 92.00 86 ALA A N 1
ATOM 685 C CA . ALA A 1 86 ? -0.031 1.705 7.447 1.00 92.00 86 ALA A CA 1
ATOM 686 C C . ALA A 1 86 ? -0.315 0.246 7.850 1.00 92.00 86 ALA A C 1
ATOM 688 O O . ALA A 1 86 ? 0.305 -0.659 7.296 1.00 92.00 86 ALA A O 1
ATOM 689 N N . ALA A 1 87 ? -1.263 0.010 8.761 1.00 91.75 87 ALA A N 1
ATOM 690 C CA . ALA A 1 87 ? -1.659 -1.337 9.173 1.00 91.75 87 ALA A CA 1
ATOM 691 C C . ALA A 1 87 ? -2.364 -2.126 8.054 1.00 91.75 87 ALA A C 1
ATOM 693 O O . ALA A 1 87 ? -2.234 -3.341 8.002 1.00 91.75 87 ALA A O 1
ATOM 694 N N . LEU A 1 88 ? -3.066 -1.449 7.137 1.00 92.62 88 LEU A N 1
ATOM 695 C CA . LEU A 1 88 ? -3.738 -2.098 6.001 1.00 92.62 88 LEU A CA 1
ATOM 696 C C . LEU A 1 88 ? -2.771 -2.592 4.909 1.00 92.62 88 LEU A C 1
ATOM 698 O O . LEU A 1 88 ? -3.163 -3.400 4.072 1.00 92.62 88 LEU A O 1
ATOM 702 N N . ILE A 1 89 ? -1.545 -2.063 4.867 1.00 90.38 89 ILE A N 1
ATOM 703 C CA . ILE A 1 89 ? -0.595 -2.245 3.752 1.00 90.38 89 ILE A CA 1
ATOM 704 C C . ILE A 1 89 ? 0.737 -2.895 4.163 1.00 90.38 89 ILE A C 1
ATOM 706 O O . ILE A 1 89 ? 1.624 -3.020 3.316 1.00 90.38 89 ILE A O 1
ATOM 710 N N . THR A 1 90 ? 0.906 -3.234 5.445 1.00 77.75 90 THR A N 1
ATOM 711 C CA . THR A 1 90 ? 2.111 -3.886 5.995 1.00 77.75 90 THR A CA 1
ATOM 712 C C . THR A 1 90 ? 1.922 -5.393 6.026 1.00 77.75 90 THR A C 1
ATOM 714 O O . THR A 1 90 ? 2.866 -6.097 5.602 1.00 77.75 90 THR A O 1
#

Foldseek 3Di:
DDDLDDDDDPDDFFFPLVVLQVCQQPPHFDPPDPRGPPGDDDDPSLSVVSRLQGGAHDPPDPRGPDGPDPDDDDDDDPPPCVVSSVVSPD

Secondary structure (DSSP, 8-state):
------PPPSSPPPBSHHHHHHHHHHH-B--SSTTTTSBP---HHHHHHHHHHTBBPPTTSTTTTSBS-S-------TTS-HHHHHHHH-

Mean predicted aligned error: 4.57 Å

pLDDT: mean 89.46, std 10.99, range [37.44, 97.44]